Protein AF-A0A5M1DWP2-F1 (afdb_monomer_lite)

Radius of gyration: 33.42 Å; chains: 1; bounding box: 63×62×95 Å

InterPro domains:
  IPR058078 Cj0814 flagellar-dependent secreted protein [NF046095] (98-141)
  IPR058078 Cj0814 flagellar-dependent secreted protein [PF28266] (99-139)

Foldseek 3Di:
DDPDDDPPPDPCCDPVNVVVVVVVVVVVVVVVVVVVVVVVVVVVVVVVVVVVVVVVVVVVVVVVPPDDDDPPPPDPVVVVVVVVCVVVVVVVVVVVFADDDPNFGADPVQWTAQVVCVVVVHDRPDTDGSVVVVVVVVVVVD

Organism: Campylobacter upsaliensis (NCBI:txid28080)

Sequence (142 aa):
MSIFSINDNSSYSSILSQAKASKESKENSKISFANAFLKQNASKLNEIQSANSQTLIKSEVLNSGSNSTLDTNYGLFSDFQNTVHTLKYKQADLNNTSSLAYGYSVDKNGYMGSDFNKAAGLPEDFKIHKSTLDEIYNFNEA

Structure (mmCIF, N/CA/C/O backbone):
data_AF-A0A5M1DWP2-F1
#
_entry.id   AF-A0A5M1DWP2-F1
#
loop_
_atom_site.group_PDB
_atom_site.id
_atom_site.type_symbol
_atom_site.label_atom_id
_atom_site.label_alt_id
_atom_site.label_comp_id
_atom_site.label_asym_id
_atom_site.label_entity_id
_atom_site.label_seq_id
_atom_site.pdbx_PDB_ins_code
_atom_site.Cartn_x
_atom_site.Cartn_y
_atom_site.Cartn_z
_atom_site.occupancy
_atom_site.B_iso_or_equiv
_atom_site.auth_seq_id
_atom_site.auth_comp_id
_atom_site.auth_asym_id
_atom_site.auth_atom_id
_atom_site.pdbx_PDB_model_num
ATOM 1 N N . MET A 1 1 ? -2.908 -32.829 78.668 1.00 41.38 1 MET A N 1
ATOM 2 C CA . MET A 1 1 ? -1.914 -32.966 77.583 1.00 41.38 1 MET A CA 1
ATOM 3 C C . MET A 1 1 ? -2.413 -32.144 76.408 1.00 41.38 1 MET A C 1
ATOM 5 O O . MET A 1 1 ? -3.532 -32.376 75.974 1.00 41.38 1 MET A O 1
ATOM 9 N N . SER A 1 2 ? -1.663 -31.117 76.001 1.00 45.56 2 SER A N 1
ATOM 10 C CA . SER A 1 2 ? -2.043 -30.225 74.897 1.00 45.56 2 SER A CA 1
ATOM 11 C C . SER A 1 2 ? -1.724 -30.917 73.573 1.00 45.56 2 SER A C 1
ATOM 13 O O . SER A 1 2 ? -0.572 -31.262 73.331 1.00 45.56 2 SER A O 1
ATOM 15 N N . ILE A 1 3 ? -2.752 -31.171 72.765 1.00 47.59 3 ILE A N 1
ATOM 16 C CA . ILE A 1 3 ? -2.679 -31.919 71.498 1.00 47.59 3 ILE A CA 1
ATOM 17 C C . ILE A 1 3 ? -2.609 -31.005 70.267 1.00 47.59 3 ILE A C 1
ATOM 19 O O . ILE A 1 3 ? -2.841 -31.452 69.148 1.00 47.59 3 ILE A O 1
ATOM 23 N N . PHE A 1 4 ? -2.288 -29.724 70.444 1.00 49.25 4 PHE A N 1
ATOM 24 C CA . PHE A 1 4 ? -2.101 -28.814 69.316 1.00 49.25 4 PHE A CA 1
ATOM 25 C C . PHE A 1 4 ? -0.634 -28.804 68.893 1.00 49.25 4 PHE A C 1
ATOM 27 O O . PHE A 1 4 ? 0.155 -27.961 69.314 1.00 49.25 4 PHE A O 1
ATOM 34 N N . SER A 1 5 ? -0.270 -29.776 68.061 1.00 49.72 5 SER A N 1
ATOM 35 C CA . SER A 1 5 ? 0.957 -29.735 67.270 1.00 49.72 5 SER A CA 1
ATOM 36 C C . SER A 1 5 ? 0.771 -28.698 66.160 1.00 49.72 5 SER A C 1
ATOM 38 O O . SER A 1 5 ? 0.071 -28.955 65.182 1.00 49.72 5 SER A O 1
ATOM 40 N N . ILE A 1 6 ? 1.358 -27.510 66.313 1.00 49.56 6 ILE A N 1
ATOM 41 C CA . ILE A 1 6 ? 1.460 -26.551 65.210 1.00 49.56 6 ILE A CA 1
ATOM 42 C C . ILE A 1 6 ? 2.514 -27.108 64.250 1.00 49.56 6 ILE A C 1
ATOM 44 O O . ILE A 1 6 ? 3.695 -27.190 64.570 1.00 49.56 6 ILE A O 1
ATOM 48 N N . ASN A 1 7 ? 2.052 -27.581 63.094 1.00 46.84 7 ASN A N 1
ATOM 49 C CA . ASN A 1 7 ? 2.907 -27.978 61.986 1.00 46.84 7 ASN A CA 1
ATOM 50 C C . ASN A 1 7 ? 3.382 -26.708 61.263 1.00 46.84 7 ASN A C 1
ATOM 52 O O . ASN A 1 7 ? 2.687 -26.198 60.383 1.00 46.84 7 ASN A O 1
ATOM 56 N N . ASP A 1 8 ? 4.570 -26.221 61.622 1.00 49.78 8 ASP A N 1
ATOM 57 C CA . ASP A 1 8 ? 5.228 -25.048 61.021 1.00 49.78 8 ASP A CA 1
ATOM 58 C C . ASP A 1 8 ? 5.691 -25.263 59.562 1.00 49.78 8 ASP A C 1
ATOM 60 O O . ASP A 1 8 ? 6.402 -24.432 59.000 1.00 49.78 8 ASP A O 1
ATOM 64 N N . ASN A 1 9 ? 5.287 -26.355 58.904 1.00 49.69 9 ASN A N 1
ATOM 65 C CA . ASN A 1 9 ? 5.650 -26.644 57.516 1.00 49.69 9 ASN A CA 1
ATOM 66 C C . ASN A 1 9 ? 4.471 -26.530 56.544 1.00 49.69 9 ASN A C 1
ATOM 68 O O . ASN A 1 9 ? 4.213 -27.406 55.720 1.00 49.69 9 ASN A O 1
ATOM 72 N N . SER A 1 10 ? 3.735 -25.430 56.631 1.00 46.38 10 SER A N 1
ATOM 73 C CA . SER A 1 10 ? 2.893 -25.002 55.519 1.00 46.38 10 SER A CA 1
ATOM 74 C C . SER A 1 10 ? 3.302 -23.592 55.152 1.00 46.38 10 SER A C 1
ATOM 76 O O . SER A 1 10 ? 3.033 -22.630 55.867 1.00 46.38 10 SER A O 1
ATOM 78 N N . SER A 1 11 ? 3.981 -23.477 54.010 1.00 53.16 11 SER A N 1
ATOM 79 C CA . SER A 1 11 ? 4.036 -22.244 53.237 1.00 53.16 11 SER A CA 1
ATOM 80 C C . SER A 1 11 ? 2.603 -21.806 52.925 1.00 53.16 11 SER A C 1
ATOM 82 O O . SER A 1 11 ? 2.086 -22.048 51.835 1.00 53.16 11 SER A O 1
ATOM 84 N N . TYR A 1 12 ? 1.939 -21.166 53.887 1.00 47.50 12 TYR A N 1
ATOM 85 C CA . TYR A 1 12 ? 0.720 -20.410 53.665 1.00 47.50 12 TYR A CA 1
ATOM 86 C C . TYR A 1 12 ? 1.110 -19.191 52.837 1.00 47.50 12 TYR A C 1
ATOM 88 O O . TYR A 1 12 ? 1.278 -18.079 53.337 1.00 47.50 12 TYR A O 1
ATOM 96 N N . SER A 1 13 ? 1.287 -19.400 51.535 1.00 63.84 13 SER A N 1
ATOM 97 C CA . SER A 1 13 ? 1.215 -18.301 50.593 1.00 63.84 13 SER A CA 1
ATOM 98 C C . SER A 1 13 ? -0.241 -17.844 50.617 1.00 63.84 13 SER A C 1
ATOM 100 O O . SER A 1 13 ? -1.121 -18.414 49.973 1.00 63.84 13 SER A O 1
ATOM 102 N N . SER A 1 14 ? -0.530 -16.865 51.475 1.00 67.75 14 SER A N 1
ATOM 103 C CA . SER A 1 14 ? -1.843 -16.228 51.515 1.00 67.75 14 SER A CA 1
ATOM 104 C C . SER A 1 14 ? -2.243 -15.823 50.090 1.00 67.75 14 SER A C 1
ATOM 106 O O . SER A 1 14 ? -1.373 -15.556 49.255 1.00 67.75 14 SER A O 1
ATOM 108 N N . ILE A 1 15 ? -3.542 -15.756 49.785 1.00 75.81 15 ILE A N 1
ATOM 109 C CA . ILE A 1 15 ? -4.020 -15.296 48.465 1.00 75.81 15 ILE A CA 1
ATOM 110 C C . ILE A 1 15 ? -3.373 -13.945 48.108 1.00 75.81 15 ILE A C 1
ATOM 112 O O . ILE A 1 15 ? -3.005 -13.709 46.960 1.00 75.81 15 ILE A O 1
ATOM 116 N N . LEU A 1 16 ? -3.130 -13.101 49.115 1.00 72.94 16 LEU A N 1
ATOM 117 C CA . LEU A 1 16 ? -2.401 -11.845 48.983 1.00 72.94 16 LEU A CA 1
ATOM 118 C C . LEU A 1 16 ? -0.922 -12.043 48.593 1.00 72.94 16 LEU A C 1
ATOM 120 O O . LEU A 1 16 ? -0.430 -11.352 47.703 1.00 72.94 16 LEU A O 1
ATOM 124 N N . SER A 1 17 ? -0.222 -13.003 49.202 1.00 66.06 17 SER A N 1
ATOM 125 C CA . SER A 1 17 ? 1.169 -13.354 48.871 1.00 66.06 17 SER A CA 1
ATOM 126 C C . SER A 1 17 ? 1.299 -13.924 47.453 1.00 66.06 17 SER A C 1
ATOM 128 O O . SER A 1 17 ? 2.205 -13.531 46.718 1.00 66.06 17 SER A O 1
ATOM 130 N N . GLN A 1 18 ? 0.378 -14.800 47.038 1.00 71.44 18 GLN A N 1
ATOM 131 C CA . GLN A 1 18 ? 0.347 -15.352 45.676 1.00 71.44 18 GLN A CA 1
ATOM 132 C C . GLN A 1 18 ? 0.013 -14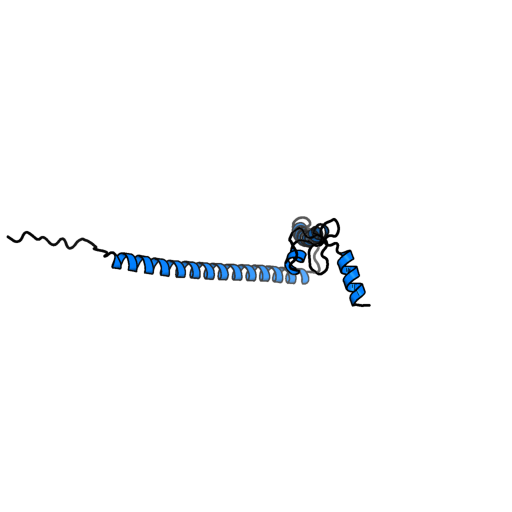.271 44.639 1.00 71.44 18 GLN A C 1
ATOM 134 O O . GLN A 1 18 ? 0.672 -14.180 43.602 1.00 71.44 18 GLN A O 1
ATOM 139 N N . ALA A 1 19 ? -0.952 -13.392 44.935 1.00 71.88 19 ALA A N 1
ATOM 140 C CA . ALA A 1 19 ? -1.291 -12.262 44.073 1.00 71.88 19 ALA A CA 1
ATOM 141 C C . ALA A 1 19 ? -0.102 -11.305 43.904 1.00 71.88 19 ALA A C 1
ATOM 143 O O . ALA A 1 19 ? 0.198 -10.902 42.776 1.00 71.88 19 ALA A O 1
ATOM 144 N N . LYS A 1 20 ? 0.626 -11.004 44.988 1.00 74.81 20 LYS A N 1
ATOM 145 C CA . LYS A 1 20 ? 1.828 -10.162 44.949 1.00 74.81 20 LYS A CA 1
ATOM 146 C C . LYS A 1 20 ? 2.934 -10.784 44.086 1.00 74.81 20 LYS A C 1
ATOM 148 O O . LYS A 1 20 ? 3.409 -10.128 43.163 1.00 74.81 20 LYS A O 1
ATOM 153 N N . ALA A 1 21 ? 3.244 -12.067 44.283 1.00 69.19 21 ALA A N 1
ATOM 154 C CA . ALA A 1 21 ? 4.226 -12.789 43.467 1.00 69.19 21 ALA A CA 1
ATOM 155 C C . ALA A 1 21 ? 3.818 -12.883 41.977 1.00 69.19 21 ALA A C 1
ATOM 157 O O . ALA A 1 21 ? 4.649 -12.755 41.074 1.00 69.19 21 ALA A O 1
ATOM 158 N N . SER A 1 22 ? 2.522 -13.049 41.685 1.00 65.62 22 SER A N 1
ATOM 159 C CA . SER A 1 22 ? 2.003 -13.061 40.307 1.00 65.62 22 SER A CA 1
ATOM 160 C C . SER A 1 22 ? 2.082 -11.688 39.620 1.00 65.62 22 SER A C 1
ATOM 162 O O . SER A 1 22 ? 2.270 -11.602 38.406 1.00 65.62 22 SER A O 1
ATOM 164 N N . LYS A 1 23 ? 1.961 -10.595 40.385 1.00 71.31 23 LYS A N 1
ATOM 165 C CA . LYS A 1 23 ? 2.113 -9.228 39.875 1.00 71.31 23 LYS A CA 1
ATOM 166 C C . LYS A 1 23 ? 3.585 -8.908 39.605 1.00 71.31 23 LYS A C 1
ATOM 168 O O . LYS A 1 23 ? 3.903 -8.435 38.518 1.00 71.31 23 LYS A O 1
ATOM 173 N N . GLU A 1 24 ? 4.471 -9.256 40.536 1.00 61.66 24 GLU A N 1
ATOM 174 C CA . GLU A 1 24 ? 5.923 -9.081 40.392 1.00 61.66 24 GLU A CA 1
ATOM 175 C C . GLU A 1 24 ? 6.481 -9.905 39.215 1.00 61.66 24 GLU A C 1
ATOM 177 O O . GLU A 1 24 ? 7.247 -9.391 38.403 1.00 61.66 24 GLU A O 1
ATOM 182 N N . SER A 1 25 ? 6.030 -11.150 39.024 1.00 61.44 25 SER A N 1
ATOM 183 C CA . SER A 1 25 ? 6.423 -11.960 37.855 1.00 61.44 25 SER A CA 1
ATOM 184 C C . SER A 1 25 ? 5.921 -11.391 36.520 1.00 61.44 25 SER A C 1
ATOM 186 O O . SER A 1 25 ? 6.649 -11.441 35.524 1.00 61.44 25 SER A O 1
ATOM 188 N N . LYS A 1 26 ? 4.725 -10.783 36.476 1.00 62.19 26 LYS A N 1
ATOM 189 C CA . LYS A 1 26 ? 4.221 -10.078 35.281 1.00 62.19 26 LYS A CA 1
ATOM 190 C C . LYS A 1 26 ? 5.026 -8.816 34.966 1.00 62.19 26 LYS A C 1
ATOM 192 O O . LYS A 1 26 ? 5.275 -8.543 33.793 1.00 62.19 26 LYS A O 1
ATOM 197 N N . GLU A 1 27 ? 5.444 -8.058 35.976 1.00 61.69 27 GLU A N 1
ATOM 198 C CA . GLU A 1 27 ? 6.304 -6.880 35.793 1.00 61.69 27 GLU A CA 1
ATOM 199 C C . GLU A 1 27 ? 7.708 -7.283 35.314 1.00 61.69 27 GLU A C 1
ATOM 201 O O . GLU A 1 27 ? 8.185 -6.757 34.306 1.00 61.69 27 GLU A O 1
ATOM 206 N N . ASN A 1 28 ? 8.301 -8.317 35.916 1.00 61.34 28 ASN A N 1
ATOM 207 C CA . ASN A 1 28 ? 9.584 -8.882 35.484 1.00 61.34 28 ASN A CA 1
ATOM 208 C C . ASN A 1 28 ? 9.539 -9.422 34.041 1.00 61.34 28 ASN A C 1
ATOM 210 O O . ASN A 1 28 ? 10.505 -9.279 33.290 1.00 61.34 28 ASN A O 1
ATOM 214 N N . SER A 1 29 ? 8.401 -9.979 33.614 1.00 66.44 29 SER A N 1
ATOM 215 C CA . SER A 1 29 ? 8.207 -10.462 32.237 1.00 66.44 29 SER A CA 1
ATOM 216 C C . SER A 1 29 ? 8.172 -9.321 31.210 1.00 66.44 29 SER A C 1
ATOM 218 O O . SER A 1 29 ? 8.732 -9.455 30.121 1.00 66.44 29 SER A O 1
ATOM 220 N N . LYS A 1 30 ? 7.573 -8.169 31.548 1.00 71.94 30 LYS A N 1
ATOM 221 C CA . LYS A 1 30 ? 7.570 -6.98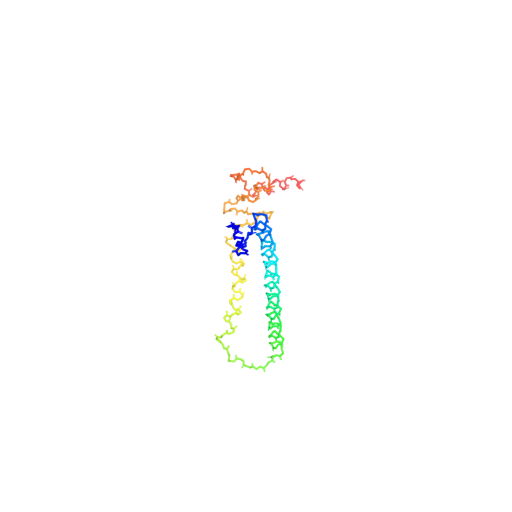1 30.671 1.00 71.94 30 LYS A CA 1
ATOM 222 C C . LYS A 1 30 ? 8.970 -6.388 30.518 1.00 71.94 30 LYS A C 1
ATOM 224 O O . LYS A 1 30 ? 9.368 -6.033 29.410 1.00 71.94 30 LYS A O 1
ATOM 229 N N . ILE A 1 31 ? 9.725 -6.335 31.615 1.00 74.19 31 ILE A N 1
ATOM 230 C CA . ILE A 1 31 ? 11.121 -5.880 31.618 1.00 74.19 31 ILE A CA 1
ATOM 231 C C . ILE A 1 31 ? 11.992 -6.834 30.782 1.00 74.19 31 ILE A C 1
ATOM 233 O O . ILE A 1 31 ? 12.824 -6.386 29.995 1.00 74.19 31 ILE A O 1
ATOM 237 N N . SER A 1 32 ? 11.756 -8.146 30.875 1.00 80.31 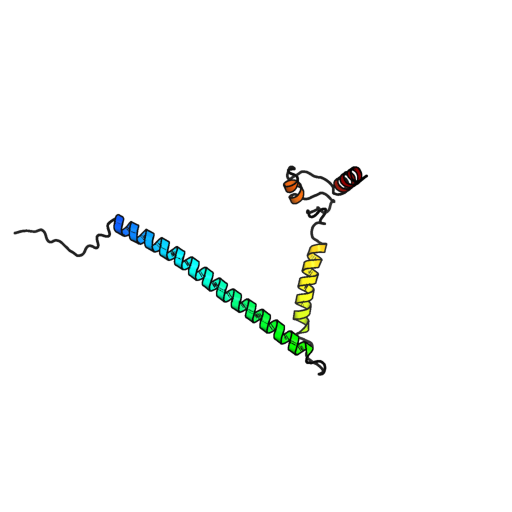32 SER A N 1
ATOM 238 C CA . SER A 1 32 ? 12.450 -9.155 30.066 1.00 80.31 32 SER A CA 1
ATOM 239 C C . SER A 1 32 ? 12.197 -8.986 28.562 1.00 80.31 32 SER A C 1
ATOM 241 O O . SER A 1 32 ? 13.153 -8.983 27.784 1.00 80.31 32 SER A O 1
ATOM 243 N N . PHE A 1 33 ? 10.943 -8.762 28.149 1.00 86.12 33 PHE A N 1
ATOM 244 C CA . PHE A 1 33 ? 10.616 -8.509 26.741 1.00 86.12 33 PHE A CA 1
ATOM 245 C C . PHE A 1 33 ? 11.279 -7.229 26.217 1.00 86.12 33 PHE A C 1
ATOM 247 O O . PHE A 1 33 ? 11.893 -7.254 25.152 1.00 86.12 33 PHE A O 1
ATOM 254 N N . ALA A 1 34 ? 11.215 -6.129 26.975 1.00 86.00 34 ALA A N 1
ATOM 255 C CA . ALA A 1 34 ? 11.858 -4.874 26.589 1.00 86.00 34 ALA A CA 1
ATOM 256 C C . ALA A 1 34 ? 13.380 -5.043 26.428 1.00 86.00 34 ALA A C 1
ATOM 258 O O . ALA A 1 34 ? 13.948 -4.618 25.423 1.00 86.00 34 ALA A O 1
ATOM 259 N N . ASN A 1 35 ? 14.031 -5.741 27.361 1.00 84.88 35 ASN A N 1
ATOM 260 C CA . ASN A 1 35 ? 15.466 -6.016 27.290 1.00 84.88 35 ASN A CA 1
ATOM 261 C C . ASN A 1 35 ? 15.833 -6.916 26.099 1.00 84.88 35 ASN A C 1
ATOM 263 O O . ASN A 1 35 ? 16.827 -6.659 25.420 1.00 84.88 35 ASN A O 1
ATOM 267 N N . ALA A 1 36 ? 15.031 -7.944 25.809 1.00 86.19 36 ALA A N 1
ATOM 268 C CA . ALA A 1 36 ? 15.238 -8.813 24.651 1.00 86.19 36 ALA A CA 1
ATOM 269 C C . ALA A 1 36 ? 15.054 -8.057 23.326 1.00 86.19 36 ALA A C 1
ATOM 271 O O . ALA A 1 36 ? 15.870 -8.209 22.416 1.00 86.19 36 ALA A O 1
ATOM 272 N N . PHE A 1 37 ? 14.031 -7.204 23.235 1.00 91.94 37 PHE A N 1
ATOM 273 C CA . PHE A 1 37 ? 13.773 -6.364 22.068 1.00 91.94 37 PHE A CA 1
ATOM 274 C C . PHE A 1 37 ? 14.914 -5.369 21.822 1.00 91.94 37 PHE A C 1
ATOM 276 O O . PHE A 1 37 ? 15.437 -5.291 20.711 1.00 91.94 37 PHE A O 1
ATOM 283 N N . LEU A 1 38 ? 15.370 -4.661 22.861 1.00 91.44 38 LEU A N 1
ATOM 284 C CA . LEU A 1 38 ? 16.507 -3.741 22.764 1.00 91.44 38 LEU A CA 1
ATOM 285 C C . LEU A 1 38 ? 17.795 -4.466 22.350 1.00 91.44 38 LEU A C 1
ATOM 287 O O . LEU A 1 38 ? 18.494 -4.000 21.450 1.00 91.44 38 LEU A O 1
ATOM 291 N N . LYS A 1 39 ? 18.077 -5.636 22.938 1.00 89.69 39 LYS A N 1
ATOM 292 C CA . LYS A 1 39 ? 19.238 -6.463 22.574 1.00 89.69 39 LYS A CA 1
ATOM 293 C C . LYS A 1 39 ? 19.169 -6.935 21.119 1.00 89.69 39 LYS A C 1
ATOM 295 O O . LYS A 1 39 ? 20.166 -6.852 20.409 1.00 89.69 39 LYS A O 1
ATOM 300 N N . GLN A 1 40 ? 17.999 -7.381 20.660 1.00 89.12 40 GLN A N 1
ATOM 301 C CA . GLN A 1 40 ? 17.799 -7.805 19.274 1.00 89.12 40 GLN A CA 1
ATOM 302 C C . GLN A 1 40 ? 18.005 -6.643 18.293 1.00 89.12 40 GLN A C 1
ATOM 304 O O . GLN A 1 40 ? 18.651 -6.823 17.262 1.00 89.12 40 GLN A O 1
ATOM 309 N N . ASN A 1 41 ? 17.500 -5.450 18.613 1.00 87.50 41 ASN A N 1
ATOM 310 C CA . ASN A 1 41 ? 17.673 -4.278 17.756 1.00 87.50 41 ASN A CA 1
ATOM 311 C C . ASN A 1 41 ? 19.131 -3.801 17.709 1.00 87.50 41 ASN A C 1
ATOM 313 O O . ASN A 1 41 ? 19.618 -3.463 16.633 1.00 87.50 41 ASN A O 1
ATOM 317 N N . ALA A 1 42 ? 19.853 -3.839 18.832 1.00 85.50 42 ALA A N 1
ATOM 318 C CA . ALA A 1 42 ? 21.277 -3.506 18.868 1.00 85.50 42 ALA A CA 1
ATOM 319 C C . ALA A 1 42 ? 22.123 -4.468 18.010 1.00 85.50 42 ALA A C 1
ATOM 321 O O . ALA A 1 42 ? 22.990 -4.024 17.259 1.00 85.50 42 ALA A O 1
ATOM 322 N N . SER A 1 43 ? 21.842 -5.776 18.058 1.00 83.94 43 SER A N 1
ATOM 323 C CA . SER A 1 43 ? 22.518 -6.764 17.204 1.00 83.94 43 SER A CA 1
ATOM 324 C C . SER A 1 43 ? 22.243 -6.535 15.715 1.00 83.94 43 SER A C 1
ATOM 326 O O . SER A 1 43 ? 23.186 -6.492 14.928 1.00 83.94 43 SER A O 1
ATOM 328 N N . LYS A 1 44 ? 20.980 -6.287 15.337 1.00 87.19 44 LYS A N 1
ATOM 329 C CA . LYS A 1 44 ? 20.605 -5.979 13.945 1.00 87.19 44 LYS A CA 1
ATOM 330 C C . LYS A 1 44 ? 21.303 -4.723 13.409 1.00 87.19 44 LYS A C 1
ATOM 332 O O . LYS A 1 44 ? 21.699 -4.698 12.248 1.00 87.19 44 LYS A O 1
ATOM 337 N N . LEU A 1 45 ? 21.485 -3.693 14.241 1.00 83.88 45 LEU A N 1
ATOM 338 C CA . LEU A 1 45 ? 22.207 -2.475 13.850 1.00 83.88 45 LEU A CA 1
ATOM 339 C C . LEU A 1 45 ? 23.693 -2.740 13.569 1.00 83.88 45 LEU A C 1
ATOM 341 O O . LEU A 1 45 ? 24.214 -2.255 12.565 1.00 83.88 45 LEU A O 1
ATOM 345 N N . ASN A 1 46 ? 24.357 -3.550 14.398 1.00 73.69 46 ASN A N 1
ATOM 346 C CA . ASN A 1 46 ? 25.758 -3.925 14.181 1.00 73.69 46 ASN A CA 1
ATOM 347 C C . ASN A 1 46 ? 25.943 -4.754 12.898 1.00 73.69 46 ASN A C 1
ATOM 349 O O . ASN A 1 46 ? 26.917 -4.557 12.169 1.00 73.69 46 ASN A O 1
ATOM 353 N N . GLU A 1 47 ? 25.000 -5.648 12.591 1.00 74.12 47 GLU A N 1
ATOM 354 C CA . GLU A 1 47 ? 24.999 -6.427 11.346 1.00 74.12 47 GLU A CA 1
ATOM 355 C C . GLU A 1 47 ? 24.850 -5.528 10.108 1.00 74.12 47 GLU A C 1
ATOM 357 O O . GLU A 1 47 ? 25.614 -5.671 9.153 1.00 74.12 47 GLU A O 1
ATOM 362 N N . ILE A 1 48 ? 23.940 -4.547 10.142 1.00 75.44 48 ILE A N 1
ATOM 363 C CA . ILE A 1 48 ? 23.756 -3.570 9.052 1.00 75.44 48 ILE A CA 1
ATOM 364 C C . ILE A 1 48 ? 25.017 -2.716 8.860 1.00 75.44 48 ILE A C 1
ATOM 366 O O . ILE A 1 48 ? 25.461 -2.511 7.729 1.00 75.44 48 ILE A O 1
ATOM 370 N N . GLN A 1 49 ? 25.628 -2.243 9.950 1.00 69.19 49 GLN A N 1
ATOM 371 C CA . GLN A 1 49 ? 26.866 -1.466 9.877 1.00 69.19 49 GLN A CA 1
ATOM 372 C C . GLN A 1 49 ? 28.011 -2.297 9.277 1.00 69.19 49 GLN A C 1
ATOM 374 O O . GLN A 1 49 ? 28.707 -1.821 8.381 1.00 69.19 49 GLN A O 1
ATOM 379 N N . SER A 1 50 ? 28.162 -3.554 9.705 1.00 70.12 50 SER A N 1
ATOM 380 C CA . SER A 1 50 ? 29.166 -4.477 9.162 1.00 70.12 50 SER A CA 1
ATOM 381 C C . SER A 1 50 ? 28.942 -4.784 7.676 1.00 70.12 50 SER A C 1
ATOM 383 O O . SER A 1 50 ? 29.898 -4.789 6.898 1.00 70.12 50 SER A O 1
ATOM 385 N N . ALA A 1 51 ? 27.693 -4.997 7.254 1.00 69.44 51 ALA A N 1
ATOM 386 C CA . ALA A 1 51 ? 27.347 -5.232 5.851 1.00 69.44 51 ALA A CA 1
ATOM 387 C C . ALA A 1 51 ? 27.666 -4.014 4.965 1.00 69.44 51 ALA A C 1
ATOM 389 O O . ALA A 1 51 ? 28.229 -4.158 3.873 1.00 69.44 51 ALA A O 1
ATOM 390 N N . ASN A 1 52 ? 27.389 -2.805 5.460 1.00 63.53 52 ASN A N 1
ATOM 391 C CA . ASN A 1 52 ? 27.703 -1.565 4.751 1.00 63.53 52 ASN A CA 1
ATOM 392 C C . ASN A 1 52 ? 29.219 -1.328 4.659 1.00 63.53 52 ASN A C 1
ATOM 394 O O . ASN A 1 52 ? 29.716 -1.004 3.581 1.00 63.53 52 ASN A O 1
ATOM 398 N N . SER A 1 53 ? 29.978 -1.561 5.736 1.00 59.00 53 SER A N 1
ATOM 399 C CA . SER A 1 53 ? 31.446 -1.452 5.714 1.00 59.00 53 SER A CA 1
ATOM 400 C C . SER A 1 53 ? 32.099 -2.455 4.757 1.00 59.00 53 SER A C 1
ATOM 402 O O . SER A 1 53 ? 33.013 -2.088 4.022 1.00 59.00 53 SER A O 1
ATOM 404 N N . GLN A 1 54 ? 31.611 -3.699 4.697 1.00 61.53 54 GLN A N 1
ATOM 405 C CA . GLN A 1 54 ? 32.102 -4.696 3.735 1.00 61.53 54 GLN A CA 1
ATOM 406 C C . GLN A 1 54 ? 31.805 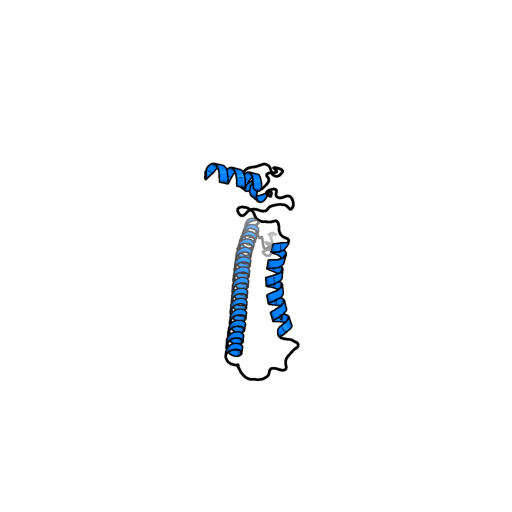-4.306 2.277 1.00 61.53 54 GLN A C 1
ATOM 408 O O . GLN A 1 54 ? 32.611 -4.590 1.390 1.00 61.53 54 GLN A O 1
ATOM 413 N N . THR A 1 55 ? 30.676 -3.638 2.027 1.00 59.66 55 THR A N 1
ATOM 414 C CA . THR A 1 55 ? 30.300 -3.142 0.693 1.00 59.66 55 THR A CA 1
ATOM 415 C C . THR A 1 55 ? 31.173 -1.956 0.270 1.00 59.66 55 THR A C 1
ATOM 417 O O . THR A 1 55 ? 31.667 -1.931 -0.858 1.00 59.66 55 THR A O 1
ATOM 420 N N . LEU A 1 56 ? 31.440 -1.019 1.186 1.00 55.12 56 LEU A N 1
ATOM 421 C CA . LEU A 1 56 ? 32.306 0.143 0.946 1.00 55.12 56 LEU A CA 1
ATOM 422 C C . LEU A 1 56 ? 33.757 -0.276 0.658 1.00 55.12 56 LEU A C 1
ATOM 424 O O . LEU A 1 56 ? 34.303 0.107 -0.376 1.00 55.12 56 LEU A O 1
ATOM 428 N N . ILE A 1 57 ? 34.340 -1.162 1.476 1.00 52.34 57 ILE A N 1
ATOM 429 C CA . ILE A 1 57 ? 35.708 -1.674 1.265 1.00 52.34 57 ILE A CA 1
ATOM 430 C C . ILE A 1 57 ? 35.827 -2.406 -0.083 1.00 52.34 57 ILE A C 1
ATOM 432 O O . ILE A 1 57 ? 36.809 -2.229 -0.802 1.00 52.34 57 ILE A O 1
ATOM 436 N N . LYS A 1 58 ? 34.815 -3.189 -0.484 1.00 51.06 58 LYS A N 1
ATOM 437 C CA . LYS A 1 58 ? 34.808 -3.839 -1.807 1.00 51.06 58 LYS A CA 1
ATOM 438 C C . LYS A 1 58 ? 34.747 -2.825 -2.952 1.00 51.06 58 LYS A C 1
ATOM 440 O O . LYS A 1 58 ? 35.416 -3.033 -3.958 1.00 51.06 58 LYS A O 1
ATOM 445 N N . SER A 1 59 ? 34.003 -1.728 -2.803 1.00 52.56 59 SER A N 1
ATOM 446 C CA . SER A 1 59 ? 33.929 -0.673 -3.824 1.00 52.56 59 SER A CA 1
ATOM 447 C C . SER A 1 59 ? 35.241 0.112 -3.988 1.00 52.56 59 SER A C 1
ATOM 449 O O . SER A 1 59 ? 35.628 0.424 -5.113 1.00 52.56 59 SER A O 1
ATOM 451 N N . GLU A 1 60 ? 35.983 0.349 -2.901 1.00 52.56 60 GLU A N 1
ATOM 452 C CA . GLU A 1 60 ? 37.288 1.033 -2.928 1.00 52.56 60 GLU A CA 1
ATOM 453 C C . GLU A 1 60 ? 38.398 0.155 -3.535 1.00 52.56 60 GLU A C 1
ATOM 455 O O . GLU A 1 60 ? 39.225 0.638 -4.317 1.00 52.56 60 GLU A O 1
ATOM 460 N N . VAL A 1 61 ? 38.378 -1.153 -3.239 1.00 53.47 61 VAL A N 1
ATOM 461 C CA . VAL A 1 61 ? 39.283 -2.150 -3.841 1.00 53.47 61 VAL A CA 1
ATOM 462 C C . VAL A 1 61 ? 39.002 -2.326 -5.340 1.00 53.47 61 VAL A C 1
ATOM 464 O O . VAL A 1 61 ? 39.943 -2.426 -6.126 1.00 53.47 61 VAL A O 1
ATOM 467 N N . LEU A 1 62 ? 37.731 -2.293 -5.760 1.00 49.22 62 LEU A N 1
ATOM 468 C CA . LEU A 1 62 ? 37.340 -2.333 -7.177 1.00 49.22 62 LEU A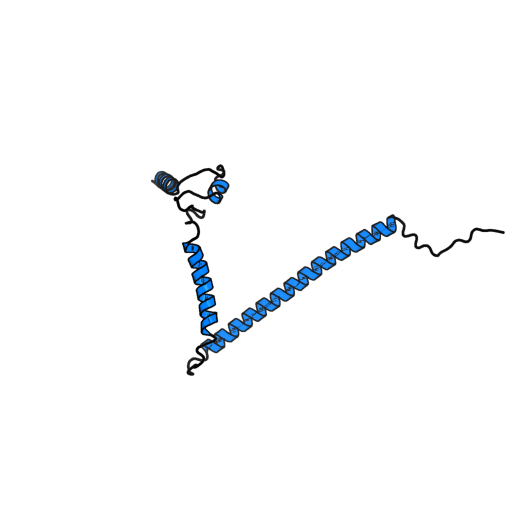 CA 1
ATOM 469 C C . LEU A 1 62 ? 37.755 -1.063 -7.943 1.00 49.22 62 LEU A C 1
ATOM 471 O O . LEU A 1 62 ? 38.149 -1.160 -9.102 1.00 49.22 62 LEU A O 1
ATOM 475 N N . ASN A 1 63 ? 37.721 0.111 -7.306 1.00 50.97 63 ASN A N 1
ATOM 476 C CA . ASN A 1 63 ? 38.128 1.375 -7.931 1.00 50.97 63 ASN A CA 1
ATOM 477 C C . ASN A 1 63 ? 39.661 1.523 -8.051 1.00 50.97 63 ASN A C 1
ATOM 479 O O . ASN A 1 63 ? 40.157 2.136 -8.994 1.00 50.97 63 ASN A O 1
ATOM 483 N N . SER A 1 64 ? 40.426 0.924 -7.131 1.00 45.41 64 SER A N 1
ATOM 484 C CA . SER A 1 64 ? 41.901 1.002 -7.123 1.00 45.41 64 SER A CA 1
ATOM 485 C C . SER A 1 64 ? 42.593 -0.068 -7.986 1.00 45.41 64 SER A C 1
ATOM 487 O O . SER A 1 64 ? 43.796 0.011 -8.217 1.00 45.41 64 SER A O 1
ATOM 489 N N . GLY A 1 65 ? 41.851 -1.061 -8.487 1.00 50.31 65 GLY A N 1
ATOM 490 C CA . GLY A 1 65 ? 42.358 -2.199 -9.265 1.00 50.31 65 GLY A CA 1
ATOM 491 C C . GLY A 1 65 ? 42.160 -2.078 -10.778 1.00 50.31 65 GLY A C 1
ATOM 492 O O . GLY A 1 65 ? 41.855 -3.068 -11.438 1.00 50.31 65 GLY A O 1
ATOM 493 N N . SER A 1 66 ? 42.312 -0.882 -11.348 1.00 50.16 66 SER A N 1
ATOM 494 C CA . SER A 1 66 ? 42.298 -0.683 -12.804 1.00 50.16 66 SER A CA 1
ATOM 495 C C . SER A 1 66 ? 43.628 -1.137 -13.415 1.00 50.16 66 SER A C 1
ATOM 497 O O . SER A 1 66 ? 44.487 -0.304 -13.678 1.00 50.16 66 SER A O 1
ATOM 499 N N . ASN A 1 67 ? 43.824 -2.454 -13.547 1.00 53.69 67 ASN A N 1
ATOM 500 C CA . ASN A 1 67 ? 44.658 -3.150 -14.548 1.00 53.69 67 ASN A CA 1
ATOM 501 C C . ASN A 1 67 ? 45.097 -4.522 -14.021 1.00 53.69 67 ASN A C 1
ATOM 503 O O . ASN A 1 67 ? 46.241 -4.717 -13.618 1.00 53.69 67 ASN A O 1
ATOM 507 N N . SER A 1 68 ? 44.210 -5.510 -14.071 1.00 40.38 68 SER A N 1
ATOM 508 C CA . SER A 1 68 ? 44.623 -6.884 -14.365 1.00 40.38 68 SER A CA 1
ATOM 509 C C . SER A 1 68 ? 43.425 -7.674 -14.859 1.00 40.38 68 SER A C 1
ATOM 511 O O . SER A 1 68 ? 42.372 -7.716 -14.231 1.00 40.38 68 SER A O 1
ATOM 513 N N . THR A 1 69 ? 43.613 -8.238 -16.043 1.00 50.91 69 THR A N 1
ATOM 514 C CA . THR A 1 69 ? 42.736 -9.131 -16.793 1.00 50.91 69 THR A CA 1
ATOM 515 C C . THR A 1 69 ? 42.046 -10.151 -15.889 1.00 50.91 69 THR A C 1
ATOM 517 O O . THR A 1 69 ? 42.660 -11.126 -15.458 1.00 50.91 69 THR A O 1
ATOM 520 N N . LEU A 1 70 ? 40.766 -9.916 -15.601 1.00 45.62 70 LEU A N 1
ATOM 521 C CA . LEU A 1 70 ? 39.955 -10.803 -14.782 1.00 45.62 70 LEU A CA 1
ATOM 522 C C . LEU A 1 70 ? 39.264 -11.831 -15.681 1.00 45.62 70 LEU A C 1
ATOM 524 O O . LEU A 1 70 ? 38.139 -11.632 -16.138 1.00 45.62 70 LEU A O 1
ATOM 528 N N . ASP A 1 71 ? 39.946 -12.949 -15.914 1.00 49.53 71 ASP A N 1
ATOM 529 C CA . ASP A 1 71 ? 39.276 -14.197 -16.264 1.00 49.53 71 ASP A CA 1
ATOM 530 C C . ASP A 1 71 ? 38.596 -14.738 -14.996 1.00 49.53 71 ASP A C 1
ATOM 532 O O . ASP A 1 71 ? 39.156 -15.506 -14.217 1.00 49.53 71 ASP A O 1
ATOM 536 N N . THR A 1 72 ? 37.413 -14.212 -14.677 1.00 49.44 72 THR A N 1
ATOM 537 C CA . THR A 1 72 ? 36.551 -14.746 -13.607 1.00 49.44 72 THR A CA 1
ATOM 538 C C . THR A 1 72 ? 35.094 -14.499 -13.982 1.00 49.44 72 THR A C 1
ATOM 540 O O . THR A 1 72 ? 34.347 -13.757 -13.348 1.00 49.44 72 THR A O 1
ATOM 543 N N . ASN A 1 73 ? 34.715 -15.111 -15.102 1.00 50.31 73 ASN A N 1
ATOM 544 C CA . ASN A 1 73 ? 33.504 -14.825 -15.863 1.00 50.31 73 ASN A CA 1
ATOM 545 C C . ASN A 1 73 ? 32.209 -15.511 -15.378 1.00 50.31 73 ASN A C 1
ATOM 547 O O . ASN A 1 73 ? 31.233 -15.469 -16.112 1.00 50.31 73 ASN A O 1
ATOM 551 N N . TYR A 1 74 ? 32.125 -16.141 -14.193 1.00 48.97 74 TYR A N 1
ATOM 552 C CA . TYR A 1 74 ? 30.924 -16.956 -13.882 1.00 48.97 74 TYR A CA 1
ATOM 553 C C . TYR A 1 74 ? 30.306 -16.877 -12.476 1.00 48.97 74 TYR A C 1
ATOM 555 O O . TYR A 1 74 ? 29.336 -17.584 -12.224 1.00 48.97 74 TYR A O 1
ATOM 563 N N . GLY A 1 75 ? 30.770 -16.000 -11.577 1.00 51.19 75 GLY A N 1
ATOM 564 C CA . GLY A 1 75 ? 30.140 -15.844 -10.246 1.00 51.19 75 GLY A CA 1
ATOM 565 C C . GLY A 1 75 ? 29.791 -14.414 -9.831 1.00 51.19 75 GLY A C 1
ATOM 566 O O . GLY A 1 75 ? 28.969 -14.213 -8.950 1.00 51.19 75 GLY A O 1
ATOM 567 N N . LEU A 1 76 ? 30.416 -13.410 -10.451 1.00 48.31 76 LEU A N 1
ATOM 568 C CA . LEU A 1 76 ? 30.348 -12.015 -9.994 1.00 48.31 76 LEU A CA 1
ATOM 569 C C . LEU A 1 76 ? 29.393 -11.166 -10.849 1.00 48.31 76 LEU A C 1
ATOM 571 O O . LEU A 1 76 ? 28.881 -10.147 -10.393 1.00 48.31 76 LEU A O 1
ATOM 575 N N . PHE A 1 77 ? 29.097 -11.611 -12.073 1.00 48.53 77 PHE A N 1
ATOM 576 C CA . PHE A 1 77 ? 28.118 -10.964 -12.945 1.00 48.53 77 PHE A CA 1
ATOM 577 C C . PHE A 1 77 ? 26.673 -11.370 -12.631 1.00 48.53 77 PHE A C 1
ATOM 579 O O . PHE A 1 77 ? 25.772 -10.573 -12.871 1.00 48.53 77 PHE A O 1
ATOM 586 N N . SER A 1 78 ? 26.422 -12.553 -12.059 1.00 54.38 78 SER A N 1
ATOM 587 C CA . SER A 1 78 ? 25.059 -12.984 -11.712 1.00 54.38 78 SER A CA 1
ATOM 588 C C . SER A 1 78 ? 24.444 -12.127 -10.608 1.00 54.38 78 SER A C 1
ATOM 590 O O . SER A 1 78 ? 23.263 -11.805 -10.675 1.00 54.38 78 SER A O 1
ATOM 592 N N . ASP A 1 79 ? 25.240 -11.695 -9.631 1.00 51.62 79 ASP A N 1
ATOM 593 C CA . ASP A 1 79 ? 24.743 -10.960 -8.461 1.00 51.62 79 ASP A CA 1
ATOM 594 C C . ASP A 1 79 ? 24.557 -9.466 -8.759 1.00 51.62 79 ASP A C 1
ATOM 596 O O . ASP A 1 79 ? 23.605 -8.835 -8.285 1.00 51.62 79 ASP A O 1
ATOM 600 N N . PHE A 1 80 ? 25.397 -8.910 -9.639 1.00 56.81 80 PHE A N 1
ATOM 601 C CA . PHE A 1 80 ? 25.204 -7.562 -10.173 1.00 56.81 80 PHE A CA 1
ATOM 602 C C . PHE A 1 80 ? 23.989 -7.504 -11.108 1.00 56.81 80 PHE A C 1
ATOM 604 O O . PHE A 1 80 ? 23.168 -6.591 -11.001 1.00 56.81 80 PHE A O 1
ATOM 611 N N . GLN A 1 81 ? 23.806 -8.516 -11.963 1.00 52.25 81 GLN A N 1
ATOM 612 C CA . GLN A 1 81 ? 22.613 -8.613 -12.799 1.00 52.25 81 GLN A CA 1
ATOM 613 C C . GLN A 1 81 ? 21.362 -8.895 -11.966 1.00 52.25 81 GLN A C 1
ATOM 615 O O . GLN A 1 81 ? 20.342 -8.291 -12.251 1.00 52.25 81 GLN A O 1
ATOM 620 N N . ASN A 1 82 ? 21.416 -9.690 -10.891 1.00 53.97 82 ASN A N 1
ATOM 621 C CA . ASN A 1 82 ? 20.278 -9.875 -9.981 1.00 53.97 82 ASN A CA 1
ATOM 622 C C . ASN A 1 82 ? 19.894 -8.587 -9.247 1.00 53.97 82 ASN A C 1
ATOM 624 O O . ASN A 1 82 ? 18.707 -8.351 -9.040 1.00 53.97 82 ASN A O 1
ATOM 628 N N . THR A 1 83 ? 20.858 -7.728 -8.908 1.00 56.12 83 THR A N 1
ATOM 629 C CA . THR A 1 83 ? 20.604 -6.421 -8.273 1.00 56.12 83 THR A CA 1
ATOM 630 C C . THR A 1 83 ? 20.015 -5.414 -9.270 1.00 56.12 83 THR A C 1
ATOM 632 O O . THR A 1 83 ? 19.033 -4.732 -8.977 1.00 56.12 83 THR A O 1
ATOM 635 N N . VAL A 1 84 ? 20.540 -5.364 -10.498 1.00 56.94 84 VAL A N 1
ATOM 636 C CA . VAL A 1 84 ? 19.982 -4.527 -11.575 1.00 56.94 84 VAL A CA 1
ATOM 637 C C . VAL A 1 84 ? 18.629 -5.062 -12.053 1.00 56.94 84 VAL A C 1
ATOM 639 O O . VAL A 1 84 ? 17.744 -4.266 -12.343 1.00 56.94 84 VAL A O 1
ATOM 642 N N . HIS A 1 85 ? 18.423 -6.380 -12.084 1.00 50.91 85 HIS A N 1
ATOM 643 C CA . HIS A 1 85 ? 17.142 -7.014 -12.381 1.00 50.91 85 HIS A CA 1
ATOM 644 C C . HIS A 1 85 ? 16.138 -6.806 -11.249 1.00 50.91 85 HIS A C 1
ATOM 646 O O . HIS A 1 85 ? 15.011 -6.459 -11.548 1.00 50.91 85 HIS A O 1
ATOM 652 N N . THR A 1 86 ? 16.489 -6.905 -9.967 1.00 53.47 86 THR A N 1
ATOM 653 C CA . THR A 1 86 ? 15.540 -6.573 -8.881 1.00 53.47 86 THR A CA 1
ATOM 654 C C . THR A 1 86 ? 15.161 -5.093 -8.867 1.00 53.47 86 THR A C 1
ATOM 656 O O . THR A 1 86 ? 14.013 -4.785 -8.563 1.00 53.47 86 THR A O 1
ATOM 659 N N . LEU A 1 87 ? 16.050 -4.176 -9.266 1.00 57.72 87 LEU A N 1
ATOM 660 C CA . LEU A 1 87 ? 15.715 -2.756 -9.444 1.00 57.72 87 LEU A CA 1
ATOM 661 C C . LEU A 1 87 ? 14.901 -2.497 -10.726 1.00 57.72 87 LEU A C 1
ATOM 663 O O . LEU A 1 87 ? 13.877 -1.819 -10.670 1.00 57.72 87 LEU A O 1
ATOM 667 N N . LYS A 1 88 ? 15.282 -3.090 -11.867 1.00 52.53 88 LYS A N 1
ATOM 668 C CA . LYS A 1 88 ? 14.520 -3.009 -13.127 1.00 52.53 88 LYS A CA 1
ATOM 669 C C . LYS A 1 88 ? 13.177 -3.724 -13.053 1.00 52.53 88 LYS A C 1
ATOM 671 O O . LYS A 1 88 ? 12.253 -3.257 -13.694 1.00 52.53 88 LYS A O 1
ATOM 676 N N . TYR A 1 89 ? 13.036 -4.801 -12.281 1.00 49.78 89 TYR A N 1
ATOM 677 C CA . TYR A 1 89 ? 11.776 -5.514 -12.059 1.00 49.78 89 TYR A CA 1
ATOM 678 C C . TYR A 1 89 ? 10.952 -4.907 -10.916 1.00 49.78 89 TYR A C 1
ATOM 680 O O . TYR A 1 89 ? 9.736 -4.973 -11.002 1.00 49.78 89 TYR A O 1
ATOM 688 N N . LYS A 1 90 ? 11.542 -4.186 -9.944 1.00 49.38 90 LYS A N 1
ATOM 689 C CA . LYS A 1 90 ? 10.784 -3.216 -9.116 1.00 49.38 90 LYS A CA 1
ATOM 690 C C . LYS A 1 90 ? 10.222 -2.067 -9.956 1.00 49.38 90 LYS A C 1
ATOM 692 O O . LYS A 1 90 ? 9.163 -1.546 -9.634 1.00 49.38 90 LYS A O 1
ATOM 697 N N . GLN A 1 91 ? 10.913 -1.679 -11.030 1.00 49.47 91 GLN A N 1
ATOM 698 C CA . GLN A 1 91 ? 10.414 -0.707 -12.006 1.00 49.47 91 GLN A CA 1
ATOM 699 C C . GLN A 1 91 ? 9.492 -1.342 -13.069 1.00 49.47 91 GLN A C 1
ATOM 701 O O . GLN A 1 91 ? 8.638 -0.662 -13.619 1.00 49.47 91 GLN A O 1
ATOM 706 N N . ALA A 1 92 ? 9.623 -2.635 -13.369 1.00 45.38 92 ALA A N 1
ATOM 707 C CA . ALA A 1 92 ? 8.748 -3.331 -14.314 1.00 45.38 92 ALA A CA 1
ATOM 708 C C . ALA A 1 92 ? 7.427 -3.767 -13.668 1.00 45.38 92 ALA A C 1
ATOM 710 O O . ALA A 1 92 ? 6.422 -3.816 -14.371 1.00 45.38 92 ALA A O 1
ATOM 711 N N . ASP A 1 93 ? 7.394 -3.978 -12.347 1.00 48.62 93 ASP A N 1
ATOM 712 C CA . ASP A 1 93 ? 6.137 -3.997 -11.592 1.00 48.62 93 ASP A CA 1
ATOM 713 C C . ASP A 1 93 ? 5.456 -2.622 -11.653 1.00 48.62 93 ASP A C 1
ATOM 715 O O . ASP A 1 93 ? 4.243 -2.570 -11.773 1.00 48.62 93 ASP A O 1
ATOM 719 N N . LEU A 1 94 ? 6.207 -1.509 -11.730 1.00 52.50 94 LEU A N 1
ATOM 720 C CA . LEU A 1 94 ? 5.627 -0.177 -11.977 1.00 52.50 94 LEU A CA 1
ATOM 721 C C . LEU A 1 94 ? 5.001 -0.007 -13.377 1.00 52.50 94 LEU A C 1
ATOM 723 O O . LEU A 1 94 ? 4.212 0.910 -13.592 1.00 52.50 94 LEU A O 1
ATOM 727 N N . ASN A 1 95 ? 5.315 -0.896 -14.324 1.00 50.41 95 ASN A N 1
ATOM 728 C CA . ASN A 1 95 ? 4.712 -0.907 -15.662 1.00 50.41 95 ASN A CA 1
ATOM 729 C C . ASN A 1 95 ? 3.498 -1.853 -15.760 1.00 50.41 95 ASN A C 1
ATOM 731 O O . ASN A 1 95 ? 2.849 -1.897 -16.806 1.00 50.41 95 ASN A O 1
ATOM 735 N N . ASN A 1 96 ? 3.190 -2.606 -14.695 1.00 52.53 96 ASN A N 1
ATOM 736 C CA . ASN A 1 96 ? 1.976 -3.423 -14.558 1.00 52.53 96 ASN A CA 1
ATOM 737 C C . ASN A 1 96 ? 1.157 -3.059 -13.301 1.00 52.53 96 ASN A C 1
ATOM 739 O O . ASN A 1 96 ? 0.174 -3.714 -12.965 1.00 52.53 96 ASN A O 1
ATOM 743 N N . THR A 1 97 ? 1.543 -2.003 -12.591 1.00 51.00 97 THR A N 1
ATOM 744 C CA . THR A 1 97 ? 0.753 -1.395 -11.526 1.00 51.00 97 THR A CA 1
ATOM 745 C C . THR A 1 97 ? -0.112 -0.308 -12.127 1.00 51.00 97 THR A C 1
ATOM 747 O O . THR A 1 97 ? 0.403 0.560 -12.830 1.00 51.00 97 THR A O 1
ATOM 750 N N . SER A 1 98 ? -1.408 -0.367 -11.833 1.00 60.09 98 SER A N 1
ATOM 751 C CA . SER A 1 98 ? -2.366 0.738 -11.849 1.00 60.09 98 SER A CA 1
ATOM 752 C C . SER A 1 98 ? -1.721 2.093 -12.142 1.00 60.09 98 SER A C 1
ATOM 754 O O . SER A 1 98 ? -0.971 2.608 -11.310 1.00 60.09 98 SER A O 1
ATOM 756 N N . SER A 1 99 ? -1.985 2.643 -13.332 1.00 75.31 99 SER A N 1
ATOM 757 C CA . SER A 1 99 ? -1.556 3.996 -13.697 1.00 75.31 99 SER A CA 1
ATOM 758 C C . SER A 1 99 ? -1.870 4.922 -12.526 1.00 75.31 99 SER A C 1
ATOM 760 O O . SER A 1 99 ? -2.995 4.920 -12.045 1.00 75.31 99 SER A O 1
ATOM 762 N N . LEU A 1 100 ? -0.903 5.685 -12.026 1.00 88.94 100 LEU A N 1
ATOM 763 C CA . LEU A 1 100 ? -1.205 6.681 -11.002 1.00 88.94 100 LEU A CA 1
ATOM 764 C C . LEU A 1 100 ? -1.741 7.943 -11.687 1.00 88.94 100 LEU A C 1
ATOM 766 O O . LEU A 1 100 ? -1.204 8.361 -12.713 1.00 88.94 100 LEU A O 1
ATOM 770 N N . ALA A 1 101 ? -2.778 8.560 -11.127 1.00 89.38 101 ALA A N 1
ATOM 771 C CA . ALA A 1 101 ? -3.250 9.890 -11.508 1.00 89.38 101 ALA A CA 1
ATOM 772 C C . ALA A 1 101 ? -3.427 10.728 -10.244 1.00 89.38 101 ALA A C 1
ATOM 774 O O . ALA A 1 101 ? -4.025 10.272 -9.271 1.00 89.38 101 ALA A O 1
ATOM 775 N N . TYR A 1 102 ? -2.867 11.940 -10.238 1.00 91.50 102 TYR A N 1
ATOM 776 C CA . TYR A 1 102 ? -2.921 12.852 -9.086 1.00 91.50 102 TYR A CA 1
ATOM 777 C C . TYR A 1 102 ? -2.405 12.241 -7.766 1.00 91.50 102 TYR A C 1
ATOM 779 O O . TYR A 1 102 ? -2.810 12.654 -6.686 1.00 91.50 102 TYR A O 1
ATOM 787 N N . GLY A 1 103 ? -1.507 11.251 -7.847 1.00 91.69 103 GLY A N 1
ATOM 788 C CA . GLY A 1 103 ? -0.978 10.530 -6.682 1.00 91.69 103 GLY A CA 1
ATOM 789 C C . GLY A 1 103 ? -1.838 9.360 -6.188 1.00 91.69 103 GLY A C 1
ATOM 790 O O . GLY A 1 103 ? -1.472 8.747 -5.189 1.00 91.69 103 GLY A O 1
ATOM 791 N N . TYR A 1 104 ? -2.923 9.022 -6.888 1.00 94.56 104 TYR A N 1
ATOM 792 C CA . TYR A 1 104 ? -3.839 7.928 -6.548 1.00 94.56 104 TYR A CA 1
ATOM 793 C C . TYR A 1 104 ? -3.872 6.848 -7.628 1.00 94.56 104 TYR A C 1
ATOM 795 O O . TYR A 1 104 ? -3.487 7.089 -8.774 1.00 94.56 104 TYR A O 1
ATOM 803 N N . SER A 1 105 ? -4.342 5.657 -7.268 1.00 92.88 105 SER A N 1
ATOM 804 C CA . SER A 1 105 ? -4.469 4.524 -8.180 1.00 92.88 105 SER A CA 1
ATOM 805 C C . SER A 1 105 ? -5.555 4.740 -9.240 1.00 92.88 105 SER A C 1
ATOM 807 O O . SER A 1 105 ? -6.590 5.353 -8.977 1.00 92.88 105 SER A O 1
ATOM 809 N N . VAL A 1 106 ? -5.319 4.228 -10.451 1.00 92.44 106 VAL A N 1
ATOM 810 C CA . VAL A 1 106 ? -6.292 4.195 -11.552 1.00 92.44 106 VAL A CA 1
ATOM 811 C C . VAL A 1 106 ? -6.389 2.774 -12.085 1.00 92.44 106 VAL A C 1
ATOM 813 O O . VAL A 1 106 ? -5.378 2.093 -12.286 1.00 92.44 106 VAL A O 1
ATOM 816 N N . ASP A 1 107 ? -7.614 2.321 -12.318 1.00 91.88 107 ASP A N 1
ATOM 817 C CA . ASP A 1 107 ? -7.871 1.022 -12.916 1.00 91.88 107 ASP A CA 1
ATOM 818 C C . ASP A 1 107 ? -7.492 0.980 -14.410 1.00 91.88 107 ASP A C 1
ATOM 820 O O . ASP A 1 107 ? -7.152 1.980 -15.050 1.00 91.88 107 ASP A O 1
ATOM 824 N N . LYS A 1 108 ? -7.567 -0.213 -15.006 1.00 90.69 108 LYS A N 1
ATOM 825 C CA . LYS A 1 108 ? -7.249 -0.421 -16.427 1.00 90.69 108 LYS A CA 1
ATOM 826 C C . LYS A 1 108 ? -8.166 0.363 -17.377 1.00 90.69 108 LYS A C 1
ATOM 828 O O . LYS A 1 108 ? -7.784 0.627 -18.516 1.00 90.69 108 LYS A O 1
ATOM 833 N N . ASN A 1 109 ? -9.362 0.717 -16.923 1.00 91.31 109 ASN A N 1
ATOM 834 C CA . ASN A 1 109 ? -10.373 1.417 -17.701 1.00 91.31 109 ASN A CA 1
ATOM 835 C C . ASN A 1 109 ? -10.288 2.943 -17.515 1.00 91.31 109 ASN A C 1
ATOM 837 O O . ASN A 1 109 ? -11.082 3.660 -18.117 1.00 91.31 109 ASN A O 1
ATOM 841 N N . GLY A 1 110 ? -9.334 3.436 -16.718 1.00 92.31 110 GLY A N 1
ATOM 842 C CA . GLY A 1 110 ? -9.114 4.858 -16.473 1.00 92.31 110 GLY A CA 1
ATOM 843 C C . GLY A 1 110 ? -9.939 5.453 -15.327 1.00 92.31 110 GLY A C 1
ATOM 844 O O . GLY A 1 110 ? -9.935 6.678 -15.177 1.00 92.31 110 GLY A O 1
ATOM 845 N N . TYR A 1 111 ? -10.634 4.638 -14.528 1.00 95.50 111 TYR A N 1
ATOM 846 C CA . TYR A 1 111 ? -11.355 5.093 -13.335 1.00 95.50 111 TYR A CA 1
ATOM 847 C C . TYR A 1 111 ? -10.438 5.184 -12.119 1.00 95.50 111 TYR A C 1
ATOM 849 O O . TYR A 1 111 ? -9.581 4.327 -11.909 1.00 95.50 111 TYR A O 1
ATOM 857 N N . MET A 1 112 ? -10.643 6.219 -11.307 1.00 95.44 112 MET A N 1
ATOM 858 C CA . MET A 1 112 ? -9.938 6.407 -10.041 1.00 95.44 112 MET A CA 1
ATOM 859 C C . MET A 1 112 ? -10.255 5.263 -9.070 1.00 95.44 112 MET A C 1
ATOM 861 O O . MET A 1 112 ? -11.383 4.767 -9.025 1.00 95.44 112 MET A O 1
ATOM 865 N N . GLY A 1 113 ? -9.251 4.837 -8.307 1.00 94.81 113 GLY A N 1
ATOM 866 C CA . GLY A 1 113 ? -9.354 3.733 -7.362 1.00 94.81 113 GLY A CA 1
ATOM 867 C C . GLY A 1 113 ? -9.983 4.106 -6.019 1.00 94.81 113 GLY A C 1
ATOM 868 O O . GLY A 1 113 ? -10.325 5.257 -5.735 1.00 94.81 113 GLY A O 1
ATOM 869 N N . SER A 1 114 ? -10.117 3.101 -5.150 1.00 94.81 114 SER A N 1
ATOM 870 C CA . SER A 1 114 ? -10.732 3.259 -3.825 1.00 94.81 114 SER A CA 1
ATOM 871 C C . SER A 1 114 ? -9.926 4.161 -2.883 1.00 94.81 114 SER A C 1
ATOM 873 O O . SER A 1 114 ? -10.492 4.768 -1.972 1.00 94.81 114 SER A O 1
ATOM 875 N N . ASP A 1 115 ? -8.620 4.300 -3.113 1.00 95.12 115 ASP A N 1
ATOM 876 C CA . ASP A 1 115 ? -7.746 5.229 -2.399 1.00 95.12 115 ASP A CA 1
ATOM 877 C C . ASP A 1 115 ? -8.123 6.693 -2.665 1.00 95.12 115 ASP A C 1
ATOM 879 O O . ASP A 1 115 ? -8.210 7.477 -1.716 1.00 95.12 115 ASP A O 1
ATOM 883 N N . PHE A 1 116 ? -8.438 7.038 -3.917 1.00 96.12 116 PHE A N 1
ATOM 884 C CA . PHE A 1 116 ? -9.007 8.340 -4.266 1.00 96.12 116 PHE A CA 1
ATOM 885 C C . PHE A 1 116 ? -10.389 8.530 -3.632 1.00 96.12 116 PHE A C 1
ATOM 887 O O . PHE A 1 116 ? -10.618 9.541 -2.967 1.00 96.12 116 PHE A O 1
ATOM 894 N N . ASN A 1 117 ? -11.292 7.549 -3.772 1.00 95.81 117 ASN A N 1
ATOM 895 C CA . ASN A 1 117 ? -12.652 7.647 -3.224 1.00 95.81 117 ASN A CA 1
ATOM 896 C C . ASN A 1 117 ? -12.630 7.915 -1.714 1.00 95.81 117 ASN A C 1
ATOM 898 O O . ASN A 1 117 ? -13.316 8.814 -1.227 1.00 95.81 117 ASN A O 1
ATOM 902 N N . LYS A 1 118 ? -11.768 7.209 -0.975 1.00 96.69 118 LYS A N 1
ATOM 903 C CA . LYS A 1 118 ? -11.585 7.415 0.464 1.00 96.69 118 LYS A CA 1
ATOM 904 C C . LYS A 1 118 ? -11.047 8.809 0.796 1.00 96.69 118 LYS A C 1
ATOM 906 O O . LYS A 1 118 ? -11.515 9.414 1.758 1.00 96.69 118 LYS A O 1
ATOM 911 N N . ALA A 1 119 ? -10.079 9.313 0.031 1.00 95.88 119 ALA A N 1
ATOM 912 C CA . ALA A 1 119 ? -9.516 10.649 0.237 1.00 95.88 119 ALA A CA 1
ATOM 913 C C . ALA A 1 119 ? -10.531 11.766 -0.067 1.00 95.88 119 ALA A C 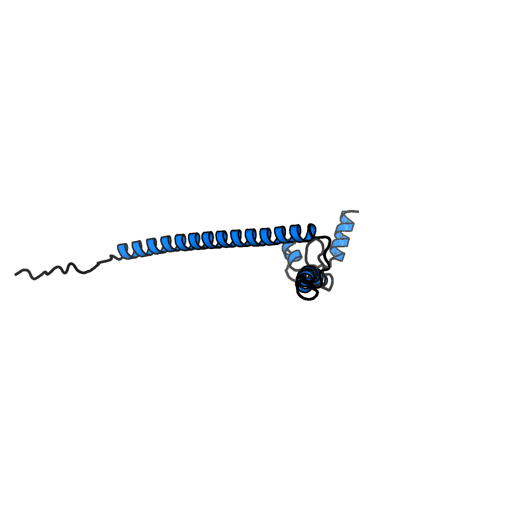1
ATOM 915 O O . ALA A 1 119 ? -10.541 12.785 0.621 1.00 95.88 119 ALA A O 1
ATOM 916 N N . ALA A 1 120 ? -11.404 11.553 -1.053 1.00 93.75 120 ALA A N 1
ATOM 917 C CA . ALA A 1 120 ? -12.448 12.491 -1.460 1.00 93.75 120 ALA A CA 1
ATOM 918 C C . ALA A 1 120 ? -13.755 12.372 -0.647 1.00 93.75 120 ALA A C 1
ATOM 920 O O . ALA A 1 120 ? -14.669 13.170 -0.843 1.00 93.75 120 ALA A O 1
ATOM 921 N N . GLY A 1 121 ? -13.872 11.388 0.255 1.00 96.94 121 GLY A N 1
ATOM 922 C CA . GLY A 1 121 ? -15.100 11.138 1.021 1.00 96.94 121 GLY A CA 1
ATOM 923 C C . GLY A 1 121 ? -16.251 10.562 0.184 1.00 96.94 121 GLY A C 1
ATOM 924 O O . GLY A 1 121 ? -17.418 10.759 0.522 1.00 96.94 121 GLY A O 1
ATOM 925 N N . LEU A 1 122 ? -15.931 9.870 -0.910 1.00 96.31 122 LEU A N 1
ATOM 926 C CA . LEU A 1 122 ? -16.879 9.244 -1.830 1.00 96.31 122 LEU A CA 1
ATOM 927 C C . LEU A 1 122 ? -17.137 7.774 -1.438 1.00 96.31 122 LEU A C 1
ATOM 929 O O . LEU A 1 122 ? -16.285 7.150 -0.798 1.00 96.31 122 LEU A O 1
ATOM 933 N N . PRO A 1 123 ? -18.287 7.186 -1.826 1.00 97.25 123 PRO A N 1
ATOM 934 C CA . PRO A 1 123 ? -18.531 5.752 -1.674 1.00 97.25 123 PRO A CA 1
ATOM 935 C C . PRO A 1 123 ? -17.433 4.900 -2.325 1.00 97.25 123 PRO A C 1
ATOM 937 O O . PRO A 1 123 ? -16.874 5.284 -3.349 1.00 97.25 123 PRO A O 1
ATOM 940 N N . GLU A 1 124 ? -17.159 3.716 -1.773 1.00 92.06 124 GLU A N 1
ATOM 941 C CA . GLU A 1 124 ? -16.091 2.833 -2.270 1.00 92.06 124 GLU A CA 1
ATOM 942 C C . GLU A 1 124 ? -16.296 2.431 -3.740 1.00 92.06 124 GLU A C 1
ATOM 944 O O . GLU A 1 124 ? -15.348 2.474 -4.520 1.00 92.06 124 GLU A O 1
ATOM 949 N N . ASP A 1 125 ? -17.546 2.169 -4.135 1.00 93.62 125 ASP A N 1
ATOM 950 C CA . ASP A 1 125 ? -17.932 1.778 -5.499 1.00 93.62 125 ASP A CA 1
ATOM 951 C C . ASP A 1 125 ? -18.090 2.961 -6.472 1.00 93.62 125 ASP A C 1
ATOM 953 O O . ASP A 1 125 ? -18.516 2.781 -7.619 1.00 93.62 125 ASP A O 1
ATOM 957 N N . PHE A 1 126 ? -17.803 4.189 -6.032 1.00 96.31 126 PHE A N 1
ATOM 958 C CA . PHE A 1 126 ? -17.937 5.365 -6.880 1.00 96.31 126 PHE A CA 1
ATOM 959 C C . PHE A 1 126 ? -16.944 5.308 -8.048 1.00 96.31 126 PHE A C 1
ATOM 961 O O . PHE A 1 126 ? -15.754 5.058 -7.864 1.00 96.31 126 PHE A O 1
ATOM 968 N N . LYS A 1 127 ? -17.435 5.552 -9.268 1.00 95.94 127 LYS A N 1
ATOM 969 C CA . LYS A 1 127 ? -16.627 5.509 -10.490 1.00 95.94 127 LYS A CA 1
ATOM 970 C C . LYS A 1 127 ? -16.531 6.890 -11.108 1.00 95.94 127 LYS A C 1
ATOM 972 O O . LYS A 1 127 ? -17.500 7.387 -11.675 1.00 95.94 127 LYS A O 1
ATOM 977 N N . ILE A 1 128 ? -15.338 7.467 -11.055 1.00 95.75 128 ILE A N 1
ATOM 978 C CA . ILE A 1 128 ? -14.991 8.690 -11.777 1.00 95.75 128 ILE A CA 1
ATOM 979 C C . ILE A 1 128 ? -13.777 8.431 -12.654 1.00 95.75 128 ILE A C 1
ATOM 981 O O . ILE A 1 128 ? -12.788 7.857 -12.207 1.00 95.75 128 ILE A O 1
ATOM 985 N N . HIS A 1 129 ? -13.884 8.790 -13.928 1.00 96.62 129 HIS A N 1
ATOM 986 C CA . HIS A 1 129 ? -12.800 8.619 -14.884 1.00 96.62 129 HIS A CA 1
ATOM 987 C C . HIS A 1 129 ? -11.799 9.771 -14.749 1.00 96.62 129 HIS A C 1
ATOM 989 O O . HIS A 1 129 ? -12.202 10.914 -14.526 1.00 96.62 129 HIS A O 1
ATOM 995 N N . LYS A 1 130 ? -10.498 9.504 -14.921 1.00 93.94 130 LYS A N 1
ATOM 996 C CA . LYS A 1 130 ? -9.461 10.537 -14.753 1.00 93.94 130 LYS A CA 1
ATOM 997 C C . LYS A 1 130 ? -9.662 11.754 -15.668 1.00 93.94 130 LYS A C 1
ATOM 999 O O . LYS A 1 130 ? -9.431 12.872 -15.237 1.00 93.94 130 LYS A O 1
ATOM 1004 N N . SER A 1 131 ? -10.182 11.553 -16.884 1.00 95.19 131 SER A N 1
ATOM 1005 C CA . SER A 1 131 ? -10.425 12.657 -17.829 1.00 95.19 131 SER A CA 1
ATOM 1006 C C . SER A 1 131 ? -11.464 13.652 -17.319 1.00 95.19 131 SER A C 1
ATOM 1008 O O . SER A 1 131 ? -11.384 14.831 -17.632 1.00 95.19 131 SER A O 1
ATOM 1010 N N . THR A 1 132 ? -12.421 13.199 -16.504 1.00 95.50 132 THR A N 1
ATOM 1011 C CA . THR A 1 132 ? -13.387 14.090 -15.859 1.00 95.50 132 THR A CA 1
ATOM 1012 C C . THR A 1 132 ? -12.689 15.016 -14.863 1.00 95.50 132 THR A C 1
ATOM 1014 O O . THR A 1 132 ? -13.034 16.189 -14.778 1.00 95.50 132 THR A O 1
ATOM 1017 N N . LEU A 1 133 ? -11.684 14.517 -14.134 1.00 93.19 133 LEU A N 1
ATOM 1018 C CA . LEU A 1 133 ? -10.863 15.352 -13.252 1.00 93.19 133 LEU A CA 1
ATOM 1019 C C . LEU A 1 133 ? -10.001 16.330 -14.056 1.00 93.19 133 LEU A C 1
ATOM 1021 O O . LEU A 1 133 ? -9.926 17.498 -13.683 1.00 93.19 133 LEU A O 1
ATOM 1025 N N . ASP A 1 134 ? -9.422 15.874 -15.171 1.00 92.81 134 ASP A N 1
ATOM 1026 C CA . ASP A 1 134 ? -8.634 16.720 -16.076 1.00 92.81 134 ASP A CA 1
ATOM 1027 C C . ASP A 1 134 ? -9.474 17.900 -16.597 1.00 92.81 134 ASP A C 1
ATOM 1029 O O . ASP A 1 134 ? -9.026 19.044 -16.586 1.00 92.81 134 ASP A O 1
ATOM 1033 N N . GLU A 1 135 ? -10.717 17.644 -17.010 1.00 94.25 135 GLU A N 1
ATOM 1034 C CA . GLU A 1 135 ? -11.646 18.678 -17.480 1.00 94.25 135 GLU A CA 1
ATOM 1035 C C . GLU A 1 135 ? -12.025 19.677 -16.382 1.00 94.25 135 GLU A C 1
ATOM 1037 O O . GLU A 1 135 ? -12.004 20.884 -16.624 1.00 94.25 135 GLU A O 1
ATOM 1042 N N . ILE A 1 136 ? -12.337 19.199 -15.173 1.00 92.19 136 ILE A N 1
ATOM 1043 C CA . ILE A 1 136 ? -12.669 20.071 -14.036 1.00 92.19 136 ILE A CA 1
ATOM 1044 C C . ILE A 1 136 ? -11.474 20.954 -13.667 1.00 92.19 136 ILE A C 1
ATOM 1046 O O . ILE A 1 136 ? -11.652 22.141 -13.399 1.00 92.19 136 ILE A O 1
ATOM 1050 N N . TYR A 1 137 ? -10.264 20.390 -13.658 1.00 89.06 137 TYR A N 1
ATOM 1051 C CA . TYR A 1 137 ? -9.044 21.152 -13.414 1.00 89.06 137 TYR A CA 1
ATOM 1052 C C . TYR A 1 137 ? -8.871 22.241 -14.477 1.00 89.06 137 TYR A C 1
ATOM 1054 O O . TYR A 1 137 ? -8.802 23.419 -14.143 1.00 89.06 137 TYR A O 1
ATOM 1062 N N . ASN A 1 138 ? -8.932 21.869 -15.757 1.00 91.19 138 ASN A N 1
ATOM 1063 C CA . ASN A 1 138 ? -8.778 22.813 -16.862 1.00 91.19 138 ASN A CA 1
ATOM 1064 C C . ASN A 1 138 ? -9.842 23.923 -16.866 1.00 91.19 138 ASN A C 1
ATOM 1066 O O . ASN A 1 138 ? -9.530 25.043 -17.250 1.00 91.19 138 ASN A O 1
ATOM 1070 N N . PHE A 1 139 ? -11.080 23.639 -16.447 1.00 92.44 139 PHE A N 1
ATOM 1071 C CA . PHE A 1 139 ? -12.132 24.655 -16.341 1.00 92.44 139 PHE A CA 1
ATOM 1072 C C . PHE A 1 139 ? -11.860 25.677 -15.231 1.00 92.44 139 PHE A C 1
ATOM 1074 O O . PHE A 1 139 ? -12.210 26.840 -15.383 1.00 92.44 139 PHE A O 1
ATOM 1081 N N . ASN A 1 140 ? -11.260 25.251 -14.118 1.00 82.56 140 ASN A N 1
ATOM 1082 C CA . ASN A 1 140 ? -10.976 26.140 -12.990 1.00 82.56 140 ASN A CA 1
ATOM 1083 C C . ASN A 1 140 ? -9.686 26.955 -13.176 1.00 82.56 140 ASN A C 1
ATOM 1085 O O . ASN A 1 140 ? -9.535 27.994 -12.539 1.00 82.56 140 ASN A O 1
ATOM 1089 N N . GLU A 1 141 ? -8.767 26.483 -14.022 1.00 80.31 141 GLU A N 1
ATOM 1090 C CA . GLU A 1 141 ? -7.514 27.176 -14.354 1.00 80.31 141 GLU A CA 1
ATOM 1091 C C . GLU A 1 141 ? -7.636 28.105 -15.582 1.00 80.31 141 GLU A C 1
ATOM 1093 O O . GLU A 1 141 ? -6.681 28.816 -15.904 1.00 80.31 141 GLU A O 1
ATOM 1098 N N . ALA A 1 142 ? -8.779 28.081 -16.278 1.00 57.28 142 ALA A N 1
ATOM 1099 C CA . ALA A 1 142 ? -9.102 28.940 -17.422 1.00 57.28 142 ALA A CA 1
ATOM 1100 C C . ALA A 1 142 ? -9.824 30.227 -16.992 1.00 57.28 142 ALA A C 1
ATOM 1102 O O . ALA A 1 142 ? -9.528 31.283 -17.602 1.00 57.28 142 ALA A O 1
#

pLDDT: mean 70.5, std 18.71, range [40.38, 97.25]

Secondary structure (DSSP, 8-state):
--------------HHHHHHHHHHHHHHHHHHHHHHHHHHHHHHHHHHHHHHHHHHHHHHHHHH--SS-----SSSHHHHHHHHHHHHHHHHHTTTS--EETTEEB-TTSBB-HHHHHHHT--TT---BHHHHHHHHHHHH-